Protein AF-A0A392PS22-F1 (afdb_monomer_lite)

pLDDT: mean 75.57, std 13.22, range [46.06, 90.12]

Secondary structure (DSSP, 8-state):
--EEEEEEEEEPPP--SS----PEEEEEEES-GGGS-HHHHHH--EEEEEPPPPHHHHHHHHHHHHHHTT-S-------HHHHHHHHHHTTT--HHHHTT-

Foldseek 3Di:
DKKKKFKAFADQDDDDPDPDRDTDIDIDMDPCPVPDDPVVCVRRVDMDIDDADDLVRQLVLLVVCVCPVCVDPDDDPDDSVNSSVVSVVQPPPHSVRSVVD

Structure (mmCIF, N/CA/C/O backbone):
data_AF-A0A392PS22-F1
#
_entry.id   AF-A0A392PS22-F1
#
loop_
_atom_site.group_PDB
_atom_site.id
_atom_site.type_symbol
_atom_site.label_atom_id
_atom_site.label_alt_id
_atom_site.label_comp_id
_atom_site.label_asym_id
_atom_site.label_entity_id
_atom_site.label_seq_id
_atom_site.pdbx_PDB_ins_code
_atom_site.Cartn_x
_atom_site.Cartn_y
_atom_site.Cartn_z
_atom_site.occupancy
_atom_site.B_iso_or_equiv
_atom_site.auth_seq_id
_atom_site.auth_comp_id
_atom_site.auth_asym_id
_atom_site.auth_atom_id
_atom_site.pdbx_PDB_model_num
ATOM 1 N N . MET A 1 1 ? -8.455 1.303 -4.076 1.00 54.50 1 MET A N 1
ATOM 2 C CA . MET A 1 1 ? -7.755 0.862 -5.308 1.00 54.50 1 MET A CA 1
ATOM 3 C C . MET A 1 1 ? -6.662 -0.132 -4.916 1.00 54.50 1 MET A C 1
ATOM 5 O O . MET A 1 1 ? -5.870 0.201 -4.042 1.00 54.50 1 MET A O 1
ATOM 9 N N . GLN A 1 2 ? -6.668 -1.348 -5.471 1.00 58.62 2 GLN A N 1
ATOM 10 C CA . GLN A 1 2 ? -5.660 -2.383 -5.190 1.00 58.62 2 GLN A CA 1
ATOM 11 C C . GLN A 1 2 ? -4.345 -2.017 -5.899 1.00 58.62 2 GLN A C 1
ATOM 13 O O . GLN A 1 2 ? -4.384 -1.646 -7.072 1.00 58.62 2 GLN A O 1
ATOM 18 N N . ARG A 1 3 ? -3.204 -2.060 -5.196 1.00 66.00 3 ARG A N 1
ATOM 19 C CA . ARG A 1 3 ? -1.888 -1.711 -5.764 1.00 66.00 3 ARG A CA 1
ATOM 20 C C . ARG A 1 3 ? -1.002 -2.949 -5.821 1.00 66.00 3 ARG A C 1
ATOM 22 O O . ARG A 1 3 ? -1.020 -3.767 -4.907 1.00 66.00 3 ARG A O 1
ATOM 29 N N . GLU A 1 4 ? -0.194 -3.065 -6.863 1.00 73.31 4 GLU A N 1
ATOM 30 C CA . GLU A 1 4 ? 0.848 -4.084 -6.953 1.00 73.31 4 GLU A CA 1
ATOM 31 C C . GLU A 1 4 ? 2.216 -3.397 -6.916 1.00 73.31 4 GLU A C 1
ATOM 33 O O . GLU A 1 4 ? 2.511 -2.524 -7.738 1.00 73.31 4 GLU A O 1
ATOM 38 N N . LEU A 1 5 ? 3.044 -3.771 -5.939 1.00 72.12 5 LEU A N 1
ATOM 39 C CA . LEU A 1 5 ? 4.463 -3.435 -5.928 1.00 72.12 5 LEU A CA 1
ATOM 40 C C . LEU A 1 5 ? 5.221 -4.501 -6.702 1.00 72.12 5 LEU A C 1
ATOM 42 O O . LEU A 1 5 ? 5.055 -5.696 -6.477 1.00 72.12 5 LEU A O 1
ATOM 46 N N . GLN A 1 6 ? 6.093 -4.064 -7.590 1.00 70.44 6 GLN A N 1
ATOM 47 C CA . GLN A 1 6 ? 6.991 -4.928 -8.330 1.00 70.44 6 GLN A CA 1
ATOM 48 C C . GLN A 1 6 ? 8.420 -4.466 -8.068 1.00 70.44 6 GLN A C 1
ATOM 50 O O . GLN A 1 6 ? 8.689 -3.268 -8.039 1.00 70.44 6 GLN A O 1
ATOM 55 N N . TYR A 1 7 ? 9.347 -5.393 -7.852 1.00 69.19 7 TYR A N 1
ATOM 56 C CA . TYR A 1 7 ? 10.752 -5.037 -7.679 1.00 69.19 7 TYR A CA 1
ATOM 57 C C . TYR A 1 7 ? 11.674 -5.936 -8.488 1.00 69.19 7 TYR A C 1
ATOM 59 O O . TYR A 1 7 ? 11.346 -7.080 -8.7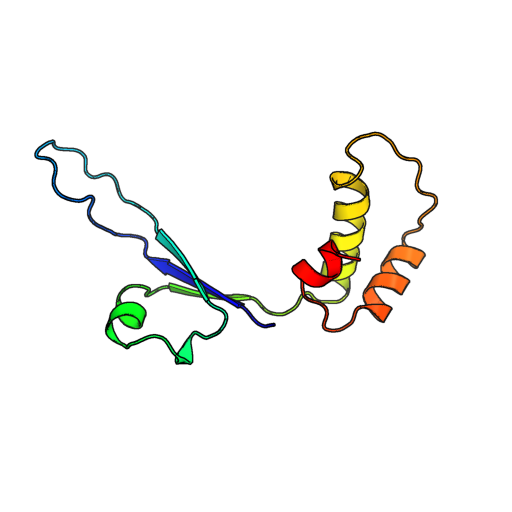91 1.00 69.19 7 TYR A O 1
ATOM 67 N N . CYS A 1 8 ? 12.823 -5.376 -8.856 1.00 66.88 8 CYS A N 1
ATOM 68 C CA . CYS A 1 8 ? 13.902 -6.054 -9.559 1.00 66.88 8 CYS A CA 1
ATOM 69 C C . CYS A 1 8 ? 15.197 -5.802 -8.781 1.00 66.88 8 CYS A C 1
ATOM 71 O O . CYS A 1 8 ? 15.565 -4.652 -8.534 1.00 66.88 8 CYS A O 1
ATOM 73 N N . SER A 1 9 ? 15.871 -6.869 -8.355 1.00 58.56 9 SER A N 1
ATOM 74 C CA . SER A 1 9 ? 17.033 -6.796 -7.458 1.00 58.56 9 SER A CA 1
ATOM 75 C C . SER A 1 9 ? 18.381 -6.624 -8.162 1.00 58.56 9 SER A C 1
ATOM 77 O O . SER A 1 9 ? 19.405 -6.517 -7.488 1.00 58.56 9 SER A O 1
ATOM 79 N N . SER A 1 10 ? 18.416 -6.603 -9.496 1.00 59.75 10 SER A N 1
ATOM 80 C CA . SER A 1 10 ? 19.676 -6.556 -10.240 1.00 59.75 10 SER A CA 1
ATOM 81 C C . SER A 1 10 ? 19.543 -5.790 -11.550 1.00 59.75 10 SER A C 1
ATOM 83 O O . SER A 1 10 ? 19.445 -6.378 -12.630 1.00 59.75 10 SER A O 1
ATOM 85 N N . PHE A 1 11 ? 19.584 -4.465 -11.466 1.00 59.28 11 PHE A N 1
ATOM 86 C CA . PHE A 1 11 ? 20.017 -3.668 -12.608 1.00 59.28 11 PHE A CA 1
ATOM 87 C C . PHE A 1 11 ? 21.546 -3.556 -12.570 1.00 59.28 11 PHE A C 1
ATOM 89 O O . PHE A 1 11 ? 22.082 -3.129 -11.543 1.00 59.28 11 PHE A O 1
ATOM 96 N N . PRO A 1 12 ? 22.269 -3.935 -13.642 1.00 55.16 12 PRO A N 1
ATOM 97 C CA . PRO A 1 12 ? 23.661 -3.540 -13.763 1.00 55.16 12 PRO A CA 1
ATOM 98 C C . PRO A 1 12 ? 23.700 -2.012 -13.835 1.00 55.16 12 PRO A C 1
ATOM 100 O O . PRO A 1 12 ? 22.990 -1.417 -14.648 1.00 55.16 12 PRO A O 1
ATOM 103 N N . SER A 1 13 ? 24.489 -1.390 -12.958 1.00 55.88 13 SER A N 1
ATOM 104 C CA . SER A 1 13 ? 24.818 0.032 -13.064 1.00 55.88 13 SER A CA 1
ATOM 105 C C . SER A 1 13 ? 25.310 0.310 -14.489 1.00 55.88 13 SER A C 1
ATOM 107 O O . SER A 1 13 ? 26.109 -0.471 -15.022 1.00 55.88 13 SER A O 1
ATOM 109 N N . GLU A 1 14 ? 24.793 1.354 -15.147 1.00 56.34 14 GLU A N 1
ATOM 110 C CA . GLU A 1 14 ? 25.279 1.728 -16.476 1.00 56.34 14 GLU A CA 1
ATOM 111 C C . GLU A 1 14 ? 26.796 1.931 -16.413 1.00 56.34 14 GLU A C 1
ATOM 113 O O . GLU A 1 14 ? 27.323 2.585 -15.513 1.00 56.34 14 GLU A O 1
ATOM 118 N N . LYS A 1 15 ? 27.508 1.290 -17.344 1.00 47.34 15 LYS A N 1
ATOM 119 C CA . LYS A 1 15 ? 28.968 1.199 -17.359 1.00 47.34 15 LYS A CA 1
ATOM 120 C C . LYS A 1 15 ? 29.621 2.584 -17.456 1.00 47.34 15 LYS A C 1
ATOM 122 O O . LYS A 1 15 ? 29.917 3.055 -18.548 1.00 47.34 15 LYS A O 1
ATOM 127 N N . GLY A 1 16 ? 29.956 3.170 -16.313 1.00 47.34 16 GLY A N 1
ATOM 128 C CA . GLY A 1 16 ? 31.185 3.937 -16.150 1.00 47.34 16 GLY A CA 1
ATOM 129 C C . GLY A 1 16 ? 32.319 2.952 -15.873 1.00 47.34 16 GLY A C 1
ATOM 130 O O . GLY A 1 16 ? 32.211 2.128 -14.970 1.00 47.34 16 GLY A O 1
ATOM 131 N N . VAL A 1 17 ? 33.377 2.979 -16.683 1.00 54.66 17 VAL A N 1
ATOM 132 C CA . VAL A 1 17 ? 34.580 2.151 -16.503 1.00 54.66 17 VAL A CA 1
ATOM 133 C C . VAL A 1 17 ? 35.206 2.471 -15.140 1.00 54.66 17 VAL A C 1
ATOM 135 O O . VAL A 1 17 ? 35.912 3.458 -14.979 1.00 54.66 17 VAL A O 1
ATOM 138 N N . GLY A 1 18 ? 34.895 1.646 -14.146 1.00 47.47 18 GLY A N 1
ATOM 139 C CA . GLY A 1 18 ? 35.367 1.759 -12.772 1.00 47.47 18 GLY A CA 1
ATOM 140 C C . GLY A 1 18 ? 34.778 0.606 -11.970 1.00 47.47 18 GLY A C 1
ATOM 141 O O . GLY A 1 18 ? 33.567 0.444 -11.894 1.00 47.47 18 GLY A O 1
ATOM 142 N N . HIS A 1 19 ? 35.645 -0.249 -11.452 1.00 48.53 19 HIS A N 1
ATOM 143 C CA . HIS A 1 19 ? 35.335 -1.544 -10.855 1.00 48.53 19 HIS A CA 1
ATOM 144 C C . HIS A 1 19 ? 34.548 -1.394 -9.536 1.00 48.53 19 HIS A C 1
ATOM 146 O O . HIS A 1 19 ? 35.136 -1.443 -8.466 1.00 48.53 19 HIS A O 1
ATOM 152 N N . ASN A 1 20 ? 33.233 -1.171 -9.604 1.00 56.25 20 ASN A N 1
ATOM 153 C CA . ASN A 1 20 ? 32.331 -1.169 -8.451 1.00 56.25 20 ASN A CA 1
ATOM 154 C C . ASN A 1 20 ? 31.031 -1.894 -8.828 1.00 56.25 20 ASN A C 1
ATOM 156 O O . ASN A 1 20 ? 30.138 -1.305 -9.438 1.00 56.25 20 ASN A O 1
ATOM 160 N N . ASP A 1 21 ? 30.915 -3.166 -8.438 1.00 61.28 21 ASP A N 1
ATOM 161 C CA . ASP A 1 21 ? 29.713 -4.000 -8.587 1.00 61.28 21 ASP A CA 1
ATOM 162 C C . ASP A 1 21 ? 28.589 -3.552 -7.629 1.00 61.28 21 ASP A C 1
ATOM 164 O O . ASP A 1 21 ? 28.114 -4.303 -6.772 1.00 61.28 21 ASP A O 1
ATOM 168 N N . GLN A 1 22 ? 28.160 -2.293 -7.730 1.00 66.19 22 GLN A N 1
ATOM 169 C CA . GLN A 1 22 ? 27.030 -1.788 -6.959 1.00 66.19 22 GLN A CA 1
ATOM 170 C C . GLN A 1 22 ? 25.731 -2.362 -7.529 1.00 66.19 22 GLN A C 1
ATOM 172 O O . GLN A 1 22 ? 25.286 -2.013 -8.623 1.00 66.19 22 GLN A O 1
ATOM 177 N N . LYS A 1 23 ? 25.119 -3.270 -6.766 1.00 68.94 23 LYS A N 1
ATOM 178 C CA . LYS A 1 23 ? 23.791 -3.811 -7.058 1.00 68.94 23 LYS A CA 1
ATOM 179 C C . LYS A 1 23 ? 22.741 -2.754 -6.729 1.00 68.94 23 LYS A C 1
ATOM 181 O O . LYS A 1 23 ? 22.625 -2.339 -5.578 1.00 68.94 23 LYS A O 1
ATOM 186 N N . VAL A 1 24 ? 21.966 -2.344 -7.730 1.00 78.44 24 VAL A N 1
ATOM 187 C CA . VAL A 1 24 ? 20.847 -1.410 -7.559 1.00 78.44 24 VAL A CA 1
ATOM 188 C C . VAL A 1 24 ? 19.543 -2.198 -7.430 1.00 78.44 24 VAL A C 1
ATOM 190 O O . VAL A 1 24 ? 19.211 -3.001 -8.305 1.00 78.44 24 VAL A O 1
ATOM 193 N N . LEU A 1 25 ? 18.799 -1.952 -6.345 1.00 82.56 25 LEU A N 1
ATOM 194 C CA . LEU A 1 25 ? 17.429 -2.435 -6.157 1.00 82.56 25 LEU A CA 1
ATOM 195 C C . LEU A 1 25 ? 16.454 -1.397 -6.714 1.00 82.56 25 LEU A C 1
ATOM 197 O O . LEU A 1 25 ? 16.422 -0.260 -6.247 1.00 82.56 25 LEU A O 1
ATOM 201 N N . VAL A 1 26 ? 15.633 -1.800 -7.682 1.00 84.06 26 VAL A N 1
ATOM 202 C CA . VAL A 1 26 ? 14.606 -0.936 -8.273 1.00 84.06 26 VAL A CA 1
ATOM 203 C C . VAL A 1 26 ? 13.232 -1.391 -7.796 1.00 84.06 26 VAL A C 1
ATOM 205 O O . VAL A 1 26 ? 12.852 -2.546 -7.998 1.00 84.06 26 VAL A O 1
ATOM 208 N N . LEU A 1 27 ? 12.487 -0.469 -7.184 1.00 87.06 27 LEU A N 1
ATOM 209 C CA . LEU A 1 27 ? 11.093 -0.649 -6.775 1.00 87.06 27 LEU A CA 1
ATOM 210 C C . LEU A 1 27 ? 10.178 0.112 -7.743 1.00 87.06 27 LEU A C 1
ATOM 212 O O . LEU A 1 27 ? 10.434 1.271 -8.062 1.00 87.06 27 LEU A O 1
ATOM 216 N N . ALA A 1 28 ? 9.096 -0.523 -8.177 1.00 85.75 28 ALA A N 1
ATOM 217 C CA . ALA A 1 28 ? 8.055 0.062 -9.010 1.00 85.75 28 ALA A CA 1
ATOM 218 C C . ALA A 1 28 ? 6.673 -0.253 -8.417 1.00 85.75 28 ALA A C 1
ATOM 220 O O . ALA A 1 28 ? 6.465 -1.302 -7.813 1.00 85.75 28 ALA A O 1
ATOM 221 N N . ALA A 1 29 ? 5.710 0.650 -8.588 1.00 88.31 29 ALA A N 1
ATOM 222 C CA . ALA A 1 29 ? 4.340 0.475 -8.114 1.00 88.31 29 ALA A CA 1
ATOM 223 C C . ALA A 1 29 ? 3.367 0.735 -9.264 1.00 88.31 29 ALA A C 1
ATOM 225 O O . ALA A 1 29 ? 3.486 1.752 -9.945 1.00 88.31 29 ALA A O 1
ATOM 226 N N . THR A 1 30 ? 2.392 -0.149 -9.468 1.00 86.44 30 THR A N 1
ATOM 227 C CA . THR A 1 30 ? 1.335 0.047 -10.467 1.00 86.44 30 THR A CA 1
ATOM 228 C C . THR A 1 30 ? -0.033 -0.343 -9.917 1.00 86.44 30 THR A C 1
ATOM 230 O O . THR A 1 30 ? -0.165 -1.283 -9.135 1.00 86.44 30 THR A O 1
ATOM 233 N N . ASN A 1 31 ? -1.067 0.378 -10.347 1.00 84.62 31 ASN A N 1
ATOM 234 C CA . ASN A 1 31 ? -2.466 0.032 -10.073 1.00 84.62 31 ASN A CA 1
ATOM 235 C C . ASN A 1 31 ? -3.073 -0.815 -11.210 1.00 84.62 31 ASN A C 1
ATOM 237 O O . ASN A 1 31 ? -4.205 -1.277 -11.100 1.00 84.62 31 ASN A O 1
ATOM 241 N N . THR A 1 32 ? -2.337 -1.010 -12.310 1.00 84.62 32 THR A N 1
ATOM 242 C CA . THR A 1 32 ? -2.778 -1.718 -13.521 1.00 84.62 32 THR A CA 1
ATOM 243 C C . THR A 1 32 ? -1.706 -2.714 -13.997 1.00 84.62 32 THR A C 1
ATOM 245 O O . THR A 1 32 ? -1.147 -2.573 -15.086 1.00 84.62 32 THR A O 1
ATOM 248 N N . PRO A 1 33 ? -1.403 -3.768 -13.214 1.00 81.00 33 PRO A N 1
ATOM 249 C CA . PRO A 1 33 ? -0.334 -4.723 -13.536 1.00 81.00 33 PRO A CA 1
ATOM 250 C C . PRO A 1 33 ? -0.583 -5.510 -14.832 1.00 81.00 33 PRO A C 1
ATOM 252 O O . PRO A 1 33 ? 0.363 -5.939 -15.492 1.00 81.00 33 PRO A O 1
ATOM 255 N N . TYR A 1 34 ? -1.849 -5.672 -15.225 1.00 81.81 34 TYR A N 1
ATOM 256 C CA . TYR A 1 34 ? -2.252 -6.351 -16.460 1.00 81.81 34 TYR A CA 1
ATOM 257 C C . TYR A 1 34 ? -2.011 -5.522 -17.726 1.00 81.81 34 TYR A C 1
ATOM 259 O O . TYR A 1 34 ? -1.935 -6.094 -18.808 1.00 81.81 34 TYR A O 1
ATOM 267 N N . ALA A 1 35 ? -1.875 -4.199 -17.596 1.00 86.19 35 ALA A N 1
ATOM 268 C CA . ALA A 1 35 ? -1.595 -3.304 -18.717 1.00 86.19 35 ALA A CA 1
ATOM 269 C C . ALA A 1 35 ? -0.096 -3.237 -19.067 1.00 86.19 35 ALA A C 1
ATOM 271 O O . ALA A 1 35 ? 0.276 -2.619 -20.061 1.00 86.19 35 ALA A O 1
ATOM 272 N N . LEU A 1 36 ? 0.773 -3.848 -18.252 1.00 84.00 36 LEU A N 1
ATOM 273 C CA . LEU A 1 36 ? 2.213 -3.873 -18.494 1.00 84.00 36 LEU A CA 1
ATOM 274 C C . LEU A 1 36 ? 2.582 -4.904 -19.566 1.00 84.00 36 LEU A C 1
ATOM 276 O O . LEU A 1 36 ? 2.169 -6.065 -19.497 1.00 84.00 36 LEU A O 1
ATOM 280 N N . ASP A 1 37 ? 3.441 -4.488 -20.497 1.00 87.88 37 ASP A N 1
ATOM 281 C CA . ASP A 1 37 ? 3.989 -5.367 -21.527 1.00 87.88 37 ASP A CA 1
ATOM 282 C C . ASP A 1 37 ? 4.825 -6.520 -20.934 1.00 87.88 37 ASP A C 1
ATOM 284 O O . ASP A 1 37 ? 5.408 -6.429 -19.844 1.00 87.88 37 ASP A O 1
ATOM 288 N N . GLN A 1 38 ? 4.904 -7.624 -21.680 1.00 84.25 38 GLN A N 1
ATOM 289 C CA . GLN A 1 38 ? 5.606 -8.835 -21.277 1.00 84.25 38 GLN A CA 1
ATOM 290 C C . GLN A 1 38 ? 7.093 -8.589 -20.971 1.00 84.25 38 GLN A C 1
ATOM 292 O O . GLN A 1 38 ? 7.626 -9.224 -20.056 1.00 84.25 38 GLN A O 1
ATOM 297 N N . ALA A 1 39 ? 7.764 -7.671 -21.677 1.00 84.12 39 ALA A N 1
ATOM 298 C CA . ALA A 1 39 ? 9.179 -7.377 -21.454 1.00 84.12 39 ALA A CA 1
ATOM 299 C C . ALA A 1 39 ? 9.433 -6.783 -20.057 1.00 84.12 39 ALA A C 1
ATOM 301 O O . ALA A 1 39 ? 10.323 -7.235 -19.333 1.00 84.12 39 ALA A O 1
ATOM 302 N N . ILE A 1 40 ? 8.601 -5.826 -19.636 1.00 82.00 40 ILE A N 1
ATOM 303 C CA . ILE A 1 40 ? 8.680 -5.207 -18.304 1.00 82.00 40 ILE A CA 1
ATOM 304 C C . ILE A 1 40 ? 8.317 -6.236 -17.233 1.00 82.00 40 ILE A C 1
ATOM 306 O O . ILE A 1 40 ? 9.030 -6.393 -16.242 1.00 82.00 40 ILE A O 1
ATOM 310 N N . ARG A 1 41 ? 7.259 -7.013 -17.477 1.00 79.00 41 ARG A N 1
ATOM 311 C CA . ARG A 1 41 ? 6.787 -8.068 -16.573 1.00 79.00 41 ARG A CA 1
ATOM 312 C C . ARG A 1 41 ? 7.809 -9.173 -16.303 1.00 79.00 41 ARG A C 1
ATOM 314 O O . ARG A 1 41 ? 7.694 -9.826 -15.268 1.00 79.00 41 ARG A O 1
ATOM 321 N N . ARG A 1 42 ? 8.748 -9.419 -17.223 1.00 82.25 42 ARG A N 1
ATOM 322 C CA . ARG A 1 42 ? 9.871 -10.360 -17.049 1.00 82.25 42 ARG A CA 1
ATOM 323 C C . ARG A 1 42 ? 11.057 -9.729 -16.323 1.00 82.25 42 ARG A C 1
ATOM 325 O O . ARG A 1 42 ? 11.788 -10.441 -15.648 1.00 82.25 42 ARG A O 1
ATOM 332 N N . ARG A 1 43 ? 11.247 -8.414 -16.465 1.00 84.06 43 ARG A N 1
ATOM 333 C CA . ARG A 1 43 ? 12.322 -7.669 -15.796 1.00 84.06 43 ARG A CA 1
ATOM 334 C C . ARG A 1 43 ? 12.032 -7.457 -14.311 1.00 84.06 43 ARG A C 1
ATOM 336 O O . ARG A 1 43 ? 12.956 -7.497 -13.509 1.00 84.06 43 ARG A O 1
ATOM 343 N N . PHE A 1 44 ? 10.762 -7.274 -13.954 1.00 84.06 44 PHE A N 1
ATOM 344 C CA . PHE A 1 44 ? 10.289 -7.288 -12.572 1.00 84.06 44 PHE A CA 1
ATOM 345 C C . PHE A 1 44 ? 9.740 -8.674 -12.218 1.00 84.06 44 PHE A C 1
ATOM 347 O O . PHE A 1 44 ? 8.548 -8.967 -12.355 1.00 84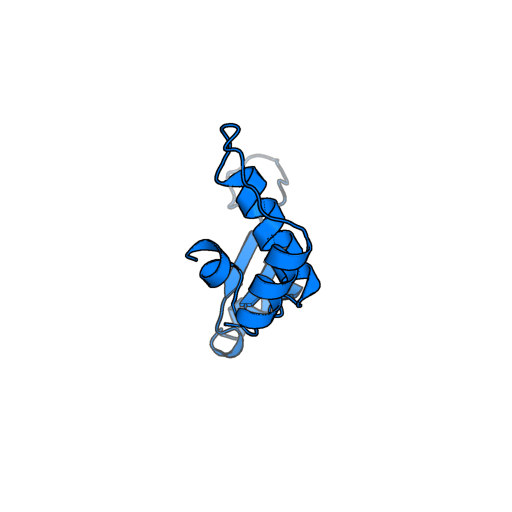.06 44 PHE A O 1
ATOM 354 N N . ASP A 1 45 ? 10.648 -9.547 -11.801 1.00 79.75 45 ASP A N 1
ATOM 355 C CA . ASP A 1 45 ? 10.381 -10.943 -11.468 1.00 79.75 45 ASP A CA 1
ATOM 356 C C . ASP A 1 45 ? 9.632 -11.100 -10.136 1.00 79.75 45 ASP A C 1
ATOM 358 O O . ASP A 1 45 ? 8.864 -12.051 -9.961 1.00 79.75 45 ASP A O 1
ATOM 362 N N . LYS A 1 46 ? 9.808 -10.155 -9.203 1.00 82.69 46 LYS A N 1
ATOM 363 C CA . LYS A 1 46 ? 9.153 -10.173 -7.893 1.00 82.69 46 LYS A CA 1
ATOM 364 C C . LYS A 1 46 ? 7.962 -9.233 -7.853 1.00 82.69 46 LYS A C 1
ATOM 366 O O . LYS A 1 46 ? 8.066 -8.048 -8.166 1.00 82.69 46 LYS A O 1
ATOM 371 N N . ARG A 1 47 ? 6.823 -9.781 -7.429 1.00 82.81 47 ARG A N 1
ATOM 372 C CA . ARG A 1 47 ? 5.535 -9.088 -7.363 1.00 82.81 47 ARG A CA 1
ATOM 373 C C . ARG A 1 47 ? 4.929 -9.281 -5.988 1.00 82.81 47 ARG A C 1
ATOM 375 O O . ARG A 1 47 ? 4.830 -10.406 -5.504 1.00 82.81 47 ARG A O 1
ATOM 382 N N . ILE A 1 48 ? 4.543 -8.174 -5.376 1.00 85.69 48 ILE A N 1
ATOM 383 C CA . ILE A 1 48 ? 3.910 -8.105 -4.070 1.00 85.69 48 ILE A CA 1
ATOM 384 C C . ILE A 1 48 ? 2.567 -7.420 -4.270 1.00 85.69 48 ILE A C 1
ATOM 386 O O . ILE A 1 48 ? 2.482 -6.234 -4.591 1.00 85.69 48 ILE A O 1
ATOM 390 N N . TYR A 1 49 ? 1.507 -8.191 -4.074 1.00 85.81 49 TYR A N 1
ATOM 391 C CA . TYR A 1 49 ? 0.156 -7.662 -4.064 1.00 85.81 49 TYR A CA 1
ATOM 392 C C . TYR A 1 49 ? -0.114 -6.950 -2.734 1.00 85.81 49 TYR A C 1
ATOM 394 O O . TYR A 1 49 ? 0.097 -7.534 -1.669 1.00 85.81 49 TYR A O 1
ATOM 402 N N . ILE A 1 50 ? -0.585 -5.702 -2.796 1.00 86.06 50 ILE A N 1
ATOM 403 C CA . ILE A 1 50 ? -1.006 -4.935 -1.622 1.00 86.06 50 ILE A CA 1
ATOM 404 C C . ILE A 1 50 ? -2.538 -4.921 -1.576 1.00 86.06 50 ILE A C 1
ATOM 406 O O . ILE A 1 50 ? -3.168 -4.198 -2.364 1.00 86.06 50 ILE A O 1
ATOM 410 N N . PRO A 1 51 ? -3.155 -5.689 -0.659 1.00 85.69 51 PRO A N 1
ATOM 411 C CA . PRO A 1 51 ? -4.590 -5.618 -0.441 1.00 85.69 51 PRO A CA 1
ATOM 412 C C . PRO A 1 51 ? -4.986 -4.288 0.210 1.00 85.69 51 PRO A C 1
ATOM 414 O O . PRO A 1 51 ? -4.159 -3.535 0.729 1.00 85.69 51 PRO A O 1
ATOM 417 N N . LEU A 1 52 ? -6.288 -4.010 0.202 1.00 87.44 52 LEU A N 1
ATOM 418 C CA . LEU A 1 52 ? -6.839 -2.943 1.031 1.00 87.44 52 LEU A CA 1
ATOM 419 C C . LEU A 1 52 ? -6.596 -3.254 2.517 1.00 87.44 52 LEU A C 1
ATOM 421 O O . LEU A 1 52 ? -6.574 -4.426 2.894 1.00 87.44 52 LEU A O 1
ATOM 425 N N . PRO A 1 53 ? -6.408 -2.226 3.360 1.00 88.50 53 PRO A N 1
ATOM 426 C CA . PRO A 1 53 ? -6.178 -2.434 4.780 1.00 88.50 53 PRO A CA 1
ATOM 427 C C . PRO A 1 53 ? -7.421 -3.027 5.449 1.00 88.50 53 PRO A C 1
ATOM 429 O O . PRO A 1 53 ? -8.530 -2.515 5.278 1.00 88.50 53 PRO A O 1
ATOM 432 N N . ASP A 1 54 ? -7.220 -4.059 6.265 1.00 89.88 54 ASP A N 1
ATOM 433 C CA . ASP A 1 54 ? -8.258 -4.634 7.123 1.00 89.88 54 ASP A CA 1
ATOM 434 C C . ASP A 1 54 ? -8.680 -3.666 8.234 1.00 89.88 54 ASP A C 1
ATOM 436 O O . ASP A 1 54 ? -7.995 -2.683 8.517 1.00 89.88 54 ASP A O 1
ATOM 440 N N . LEU A 1 55 ? -9.781 -3.972 8.927 1.00 88.88 55 LEU A N 1
ATOM 441 C CA . LEU A 1 55 ? -10.311 -3.147 10.019 1.00 88.88 55 LEU A CA 1
ATOM 442 C C . LEU A 1 55 ? -9.229 -2.754 11.039 1.00 88.88 55 LEU A C 1
ATOM 444 O O . LEU A 1 55 ? -9.061 -1.572 11.333 1.00 88.88 55 LEU A O 1
ATOM 448 N N . LYS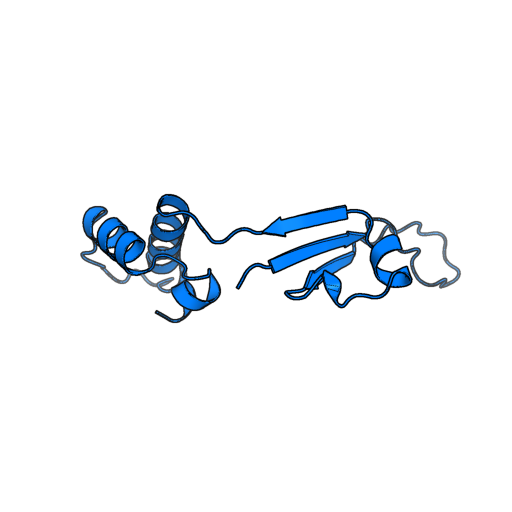 A 1 56 ? -8.450 -3.732 11.518 1.00 89.50 56 LYS A N 1
ATOM 449 C CA . LYS A 1 56 ? -7.358 -3.493 12.474 1.00 89.50 56 LYS A CA 1
ATOM 450 C C . LYS A 1 56 ? -6.267 -2.603 11.886 1.00 89.50 56 LYS A C 1
ATOM 452 O O . LYS A 1 56 ? -5.801 -1.685 12.551 1.00 89.50 56 LYS A O 1
ATOM 457 N N . ALA A 1 57 ? -5.889 -2.831 10.629 1.00 88.62 57 ALA A N 1
ATOM 458 C CA . ALA A 1 57 ? -4.913 -1.985 9.954 1.00 88.62 57 ALA A CA 1
ATOM 459 C C . ALA A 1 57 ? -5.426 -0.541 9.848 1.00 88.62 57 ALA A C 1
ATOM 461 O O . ALA A 1 57 ? -4.692 0.380 10.185 1.00 88.62 57 ALA A O 1
ATOM 462 N N . ARG A 1 58 ? -6.703 -0.331 9.498 1.00 89.50 58 ARG A N 1
ATOM 463 C CA . ARG A 1 58 ? -7.320 1.005 9.458 1.00 89.50 58 ARG A CA 1
ATOM 464 C C . ARG A 1 58 ? -7.327 1.684 10.828 1.00 89.50 58 ARG A C 1
ATOM 466 O O . ARG A 1 58 ? -6.935 2.843 10.911 1.00 89.50 58 ARG A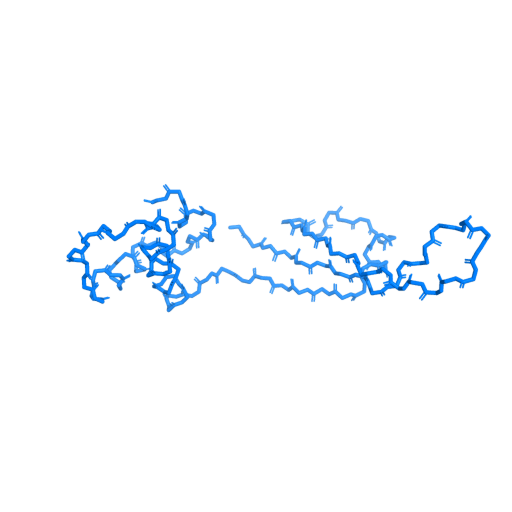 O 1
ATOM 473 N N . GLN A 1 59 ? -7.676 0.973 11.905 1.00 88.25 59 GLN A N 1
ATOM 474 C CA . GLN A 1 59 ? -7.575 1.503 13.277 1.00 88.25 59 GLN A CA 1
ATOM 475 C C . GLN A 1 59 ? -6.151 1.966 13.597 1.00 88.25 59 GLN A C 1
ATOM 477 O O . GLN A 1 59 ? -5.948 3.082 14.073 1.00 88.25 59 GLN A O 1
ATOM 482 N N . HIS A 1 60 ? -5.157 1.125 13.293 1.00 87.56 60 HIS A N 1
ATOM 483 C CA . HIS A 1 60 ? -3.748 1.460 13.479 1.00 87.56 60 HIS A CA 1
ATOM 484 C C . HIS A 1 60 ? -3.326 2.663 12.637 1.00 87.56 60 HIS A C 1
ATOM 486 O O . HIS A 1 60 ? -2.560 3.488 13.121 1.00 87.56 60 HIS A O 1
ATOM 492 N N . MET A 1 61 ? -3.832 2.800 11.411 1.00 85.94 61 MET A N 1
ATOM 493 C CA . MET A 1 61 ? -3.549 3.949 10.553 1.00 85.94 61 MET A CA 1
ATOM 494 C C . MET A 1 61 ? -4.141 5.241 11.112 1.00 85.94 61 MET A C 1
ATOM 496 O O . MET A 1 61 ? -3.434 6.244 11.144 1.00 85.94 61 MET A O 1
ATOM 500 N N . PHE A 1 62 ? -5.381 5.229 11.614 1.00 85.50 62 PHE A N 1
ATOM 501 C CA . PHE A 1 62 ? -5.960 6.400 12.282 1.00 85.50 62 PHE A CA 1
ATOM 502 C C . PHE A 1 62 ? -5.207 6.760 13.5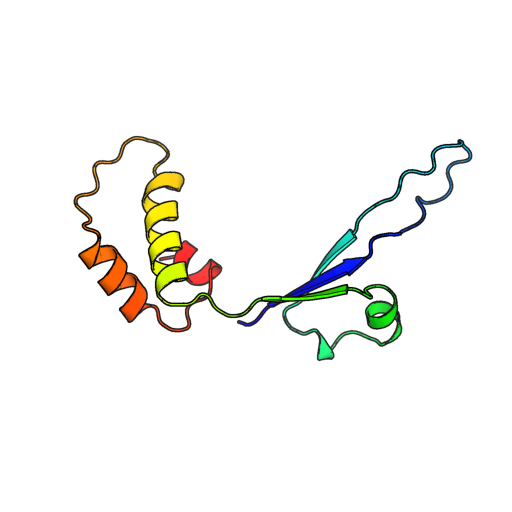63 1.00 85.50 62 PHE A C 1
ATOM 504 O O . PHE A 1 62 ? -4.929 7.933 13.791 1.00 85.50 62 PHE A O 1
ATOM 511 N N . LYS A 1 63 ? -4.815 5.763 14.365 1.00 83.00 63 LYS A N 1
ATOM 512 C CA . LYS A 1 63 ? -4.020 5.969 15.582 1.00 83.00 63 LYS A CA 1
ATOM 513 C C . LYS A 1 63 ? -2.635 6.529 15.260 1.00 83.00 63 LYS A C 1
ATOM 515 O O . LYS A 1 63 ? -2.220 7.526 15.837 1.00 83.00 63 LYS A O 1
ATOM 520 N N . ALA A 1 64 ? -1.939 5.931 14.294 1.00 80.25 64 ALA A N 1
ATOM 521 C CA . ALA A 1 64 ? -0.648 6.414 13.823 1.00 80.25 64 ALA A CA 1
ATOM 522 C C . ALA A 1 64 ? -0.771 7.831 13.261 1.00 80.25 64 ALA A C 1
ATOM 524 O O . ALA A 1 64 ? 0.052 8.672 13.577 1.00 80.25 64 ALA A O 1
ATOM 525 N N . ARG A 1 65 ? -1.817 8.139 12.492 1.00 76.75 65 ARG A N 1
ATOM 526 C CA . ARG A 1 65 ? -2.062 9.486 11.966 1.00 76.75 65 ARG A CA 1
ATOM 527 C C . ARG A 1 65 ? -2.355 10.497 13.072 1.00 76.75 65 ARG A C 1
ATOM 529 O O . ARG A 1 65 ? -1.785 11.581 13.040 1.00 76.75 65 ARG A O 1
ATOM 536 N N . ALA A 1 66 ? -3.176 10.142 14.061 1.00 74.44 66 ALA A N 1
ATOM 537 C CA . ALA A 1 66 ? -3.414 10.979 15.233 1.00 74.44 66 ALA A CA 1
ATOM 538 C C . ALA A 1 66 ? -2.095 11.328 15.946 1.00 74.44 66 ALA A C 1
ATOM 540 O O . ALA A 1 66 ? -1.930 12.465 16.365 1.00 74.44 66 ALA A O 1
ATOM 541 N N . ILE A 1 67 ? -1.130 10.404 15.972 1.00 68.88 67 ILE A N 1
ATOM 542 C CA . ILE A 1 67 ? 0.205 10.614 16.550 1.00 68.88 67 ILE A CA 1
ATOM 543 C C . ILE A 1 67 ? 1.148 11.393 15.603 1.00 68.88 67 ILE A C 1
ATOM 545 O O . ILE A 1 67 ? 1.855 12.291 16.043 1.00 68.88 67 ILE A O 1
ATOM 549 N N . PHE A 1 68 ? 1.178 11.068 14.304 1.00 63.25 68 PHE A N 1
ATOM 550 C CA . PHE A 1 68 ? 2.176 11.562 13.338 1.00 63.25 68 PHE A CA 1
ATOM 551 C C . PHE A 1 68 ? 1.798 12.870 12.631 1.00 63.25 68 PHE A C 1
ATOM 553 O O . PHE A 1 68 ? 2.679 13.663 12.316 1.00 63.25 68 PHE A O 1
ATOM 560 N N . VAL A 1 69 ? 0.515 13.117 12.345 1.00 56.91 69 VAL A N 1
ATOM 561 C CA . VAL A 1 69 ? 0.068 14.406 11.772 1.00 56.91 69 VAL A CA 1
ATOM 562 C C . VAL A 1 69 ? 0.105 15.507 12.832 1.00 56.91 69 VAL A C 1
ATOM 564 O O . VAL A 1 69 ? 0.293 16.674 12.503 1.00 56.91 69 VAL A O 1
ATOM 567 N N . HIS A 1 70 ? 0.031 15.128 14.106 1.00 52.53 70 HIS A N 1
ATOM 568 C CA . HIS A 1 70 ? 0.099 16.032 15.246 1.00 52.53 70 HIS A CA 1
ATOM 569 C C . HIS A 1 70 ? 1.448 15.910 15.955 1.00 52.53 70 HIS A C 1
ATOM 571 O O . HIS A 1 70 ? 1.496 15.775 17.171 1.00 52.53 70 HIS A O 1
ATOM 577 N N . LEU A 1 71 ? 2.560 16.005 15.213 1.00 48.44 71 LEU A N 1
ATOM 578 C CA . LEU A 1 71 ? 3.917 16.098 15.782 1.00 48.44 71 LEU A CA 1
ATOM 579 C C . LEU A 1 71 ? 4.112 17.267 16.787 1.00 48.44 71 LEU A C 1
ATOM 581 O O . LEU A 1 71 ? 5.218 17.466 17.278 1.00 48.44 71 LEU A O 1
ATOM 585 N N . GLY A 1 72 ? 3.069 18.045 17.092 1.00 46.06 72 GLY A N 1
ATOM 586 C CA . GLY A 1 72 ? 2.949 18.801 18.333 1.00 46.06 72 GLY A CA 1
ATOM 587 C C . GLY A 1 72 ? 1.790 18.244 19.155 1.00 46.06 72 GLY A C 1
ATOM 588 O O . GLY A 1 72 ? 0.680 18.165 18.632 1.00 46.06 72 GLY A O 1
ATOM 589 N N . ASP A 1 73 ? 2.069 17.881 20.409 1.00 51.41 73 ASP A N 1
ATOM 590 C CA . ASP A 1 73 ? 1.154 17.440 21.472 1.00 51.41 73 ASP A CA 1
ATOM 591 C C . ASP A 1 73 ? -0.230 18.104 21.421 1.00 51.41 73 ASP A C 1
ATOM 593 O O . ASP A 1 73 ? -0.535 19.034 22.168 1.00 51.41 73 ASP A O 1
ATOM 597 N N . THR A 1 74 ? -1.097 17.634 20.528 1.00 53.91 74 THR A N 1
ATOM 598 C CA . THR A 1 74 ? -2.458 18.144 20.435 1.00 53.91 74 THR A CA 1
ATOM 599 C C . THR A 1 74 ? -3.310 17.173 21.240 1.00 53.91 74 THR A C 1
ATOM 601 O O . THR A 1 74 ? -3.460 16.014 20.828 1.00 53.91 74 THR A O 1
ATOM 604 N N . PRO A 1 75 ? -3.816 17.578 22.420 1.00 58.47 75 PRO A N 1
ATOM 605 C CA . PRO A 1 75 ? -4.632 16.706 23.245 1.00 58.47 75 PRO A CA 1
ATOM 606 C C . PRO A 1 75 ? -5.875 16.316 22.448 1.00 58.47 75 PRO A C 1
ATOM 608 O O . PRO A 1 75 ? -6.741 17.136 22.154 1.00 58.47 75 PRO A O 1
ATOM 611 N N . HIS A 1 76 ? -5.938 15.047 22.068 1.00 64.75 76 HIS A N 1
ATOM 612 C CA . HIS A 1 76 ? -7.079 14.449 21.403 1.00 64.75 76 HIS A CA 1
ATOM 613 C C . HIS A 1 76 ? -7.783 13.574 22.431 1.00 64.75 76 HIS A C 1
ATOM 615 O O . HIS A 1 76 ? -7.199 12.646 22.982 1.00 64.75 76 HIS A O 1
ATOM 621 N N . ASN A 1 77 ? -9.057 13.861 22.690 1.00 71.31 77 ASN A N 1
ATOM 622 C CA . ASN A 1 77 ? -9.896 13.057 23.580 1.00 71.31 77 ASN A CA 1
ATOM 623 C C . ASN A 1 77 ? -10.491 11.842 22.841 1.00 71.31 77 ASN A C 1
ATOM 625 O O . ASN A 1 77 ? -11.640 11.476 23.071 1.00 71.31 77 ASN A O 1
ATOM 629 N N . LEU A 1 78 ? -9.744 11.281 21.883 1.00 75.00 78 LEU A N 1
ATOM 630 C CA . LEU A 1 78 ? -10.179 10.128 21.101 1.00 75.00 78 LEU A CA 1
ATOM 631 C C . LEU A 1 78 ? -9.835 8.857 21.865 1.00 75.00 78 LEU A C 1
ATOM 633 O O . LEU A 1 78 ? -8.679 8.599 22.202 1.00 75.00 78 LEU A O 1
ATOM 637 N N . THR A 1 79 ? -10.852 8.050 22.113 1.00 81.75 79 THR A N 1
ATOM 638 C CA . THR A 1 79 ? -10.713 6.743 22.742 1.00 81.75 79 THR A CA 1
ATOM 639 C C . THR A 1 79 ? -10.457 5.661 21.696 1.00 81.75 79 THR A C 1
ATOM 641 O O . THR A 1 79 ? -10.687 5.835 20.498 1.00 81.75 79 THR A O 1
ATOM 644 N N . GLU A 1 80 ? -10.014 4.487 22.142 1.00 80.12 80 GLU A N 1
ATOM 645 C CA . GLU A 1 80 ? -9.834 3.326 21.261 1.00 80.12 80 GLU A CA 1
ATOM 646 C C . GLU A 1 80 ? -11.144 2.906 20.562 1.00 80.12 80 GLU A C 1
ATOM 648 O O . GLU A 1 80 ? -11.128 2.480 19.405 1.00 80.12 80 GLU A O 1
ATOM 653 N N . SER A 1 81 ? -12.284 3.141 21.222 1.00 84.12 81 SER A N 1
ATOM 654 C CA . SER A 1 81 ? -13.627 2.949 20.664 1.00 84.12 81 SER A CA 1
ATOM 655 C C . SER A 1 81 ? -13.917 3.890 19.489 1.00 84.12 81 SER A C 1
ATOM 657 O O . SER A 1 81 ? -14.533 3.478 18.504 1.00 84.12 81 SER A O 1
ATOM 659 N N . ASP A 1 82 ? -13.447 5.138 19.544 1.00 84.50 82 ASP A N 1
ATOM 660 C CA . ASP A 1 82 ? -13.645 6.105 18.458 1.00 84.50 82 ASP A CA 1
ATOM 661 C C . ASP A 1 82 ? -12.857 5.693 17.211 1.00 84.50 82 ASP A C 1
ATOM 663 O O . ASP A 1 82 ? -13.390 5.698 16.099 1.00 84.50 82 ASP A O 1
ATOM 667 N N . PHE A 1 83 ? -11.614 5.232 17.389 1.00 85.25 83 PHE A N 1
ATOM 668 C CA . PHE A 1 83 ? -10.807 4.689 16.293 1.00 85.25 83 PHE A CA 1
ATOM 669 C C . PHE A 1 83 ? -11.433 3.436 15.676 1.00 85.25 83 PHE A C 1
ATOM 671 O O . PHE A 1 83 ? -11.393 3.255 14.458 1.00 85.25 83 PHE A O 1
ATOM 678 N N . GLU A 1 84 ? -12.044 2.577 16.491 1.00 87.94 84 GLU A N 1
ATOM 679 C CA . GLU A 1 84 ? -12.794 1.425 15.998 1.00 87.94 84 GLU A CA 1
ATOM 680 C C . GLU A 1 84 ? -14.049 1.840 15.217 1.00 87.94 84 GLU A C 1
ATOM 682 O O . GLU A 1 84 ? -14.327 1.287 14.149 1.00 87.94 84 GLU A O 1
ATOM 687 N N . HIS A 1 85 ? -14.785 2.846 15.695 1.00 88.62 85 HIS A N 1
ATOM 688 C CA . HIS A 1 85 ? -15.942 3.387 14.986 1.00 88.62 85 HIS A CA 1
ATOM 689 C C . HIS A 1 85 ? -15.552 3.975 13.620 1.00 88.62 85 HIS A C 1
ATOM 691 O O . HIS A 1 85 ? -16.193 3.673 12.609 1.00 88.62 85 HIS A O 1
ATOM 697 N N . LEU A 1 86 ? -14.467 4.753 13.567 1.00 85.94 86 LEU A N 1
ATOM 698 C CA . LEU A 1 86 ? -13.926 5.320 12.328 1.00 85.94 86 LEU A CA 1
ATOM 699 C C . LEU A 1 86 ? -13.457 4.231 11.356 1.00 85.94 86 LEU A C 1
ATOM 701 O O . LEU A 1 86 ? -13.780 4.280 10.169 1.00 85.94 86 LEU A O 1
ATOM 705 N N . ALA A 1 87 ? -12.759 3.207 11.849 1.00 87.50 87 ALA A N 1
ATOM 706 C CA . ALA A 1 87 ? -12.297 2.095 11.023 1.00 87.50 87 ALA A CA 1
ATOM 707 C C . ALA A 1 87 ? -13.447 1.267 10.427 1.00 87.50 87 ALA A C 1
ATOM 709 O O . ALA A 1 87 ? -13.325 0.772 9.299 1.00 87.50 87 ALA A O 1
ATOM 710 N N . ARG A 1 88 ? -14.560 1.124 11.163 1.00 89.88 88 ARG A N 1
ATOM 711 C CA . ARG A 1 88 ? -15.790 0.484 10.669 1.00 89.88 88 ARG A CA 1
ATOM 712 C C . ARG A 1 88 ? -16.474 1.324 9.594 1.00 89.88 88 ARG A C 1
ATOM 714 O O . ARG A 1 88 ? -16.860 0.782 8.568 1.00 89.88 88 ARG A O 1
ATOM 721 N N . LYS A 1 89 ? -16.585 2.642 9.792 1.00 90.12 89 LYS A N 1
ATOM 722 C CA . LYS A 1 89 ? -17.208 3.548 8.809 1.00 90.12 89 LYS A CA 1
ATOM 723 C C . LYS A 1 89 ? -16.420 3.694 7.506 1.00 90.12 89 LYS A C 1
ATOM 725 O O . LYS A 1 89 ? -17.011 4.003 6.480 1.00 90.12 89 LYS A O 1
ATOM 730 N N . THR A 1 90 ? -15.109 3.483 7.545 1.00 87.38 90 THR A N 1
ATOM 731 C CA . THR A 1 90 ? -14.200 3.639 6.394 1.00 87.38 90 THR A CA 1
ATOM 732 C C . THR A 1 90 ? -13.844 2.300 5.750 1.00 87.38 90 THR A C 1
ATOM 734 O O . THR A 1 90 ? -12.729 2.074 5.278 1.00 87.38 90 THR A O 1
ATOM 737 N N . GLU A 1 91 ? -14.789 1.362 5.745 1.00 86.69 91 GLU A N 1
ATOM 738 C CA . GLU A 1 91 ? -14.616 0.095 5.046 1.00 86.69 91 GLU A CA 1
ATOM 739 C C . GLU A 1 91 ? -14.353 0.310 3.546 1.00 86.69 91 GLU A C 1
ATOM 741 O O . GLU A 1 91 ? -14.993 1.125 2.888 1.00 86.69 91 GLU A O 1
ATOM 746 N N . GLY A 1 92 ? -13.354 -0.397 3.011 1.00 84.75 92 GLY A N 1
ATOM 747 C CA . GLY A 1 92 ? -12.942 -0.275 1.609 1.00 84.75 92 GLY A CA 1
ATOM 748 C C . GLY A 1 92 ? -12.035 0.921 1.298 1.00 84.75 92 GLY A C 1
ATOM 749 O O . GLY A 1 92 ? -11.547 1.027 0.171 1.00 84.75 92 GLY A O 1
ATOM 750 N N . PHE A 1 93 ? -11.757 1.788 2.276 1.00 85.75 93 PHE A N 1
ATOM 751 C CA . PHE A 1 93 ? -10.876 2.936 2.078 1.00 85.75 93 PHE A CA 1
ATOM 752 C C . PHE A 1 93 ? -9.428 2.468 1.921 1.00 85.75 93 PHE A C 1
ATOM 754 O O . PHE A 1 93 ? -8.956 1.566 2.619 1.00 85.75 93 PHE A O 1
ATOM 761 N N . SER A 1 94 ? -8.706 3.089 0.990 1.00 84.81 94 SER A N 1
ATOM 762 C CA . SER A 1 94 ? -7.268 2.892 0.855 1.00 84.81 94 SER A CA 1
ATOM 763 C C . SER A 1 94 ? -6.504 3.751 1.860 1.00 84.81 94 SER A C 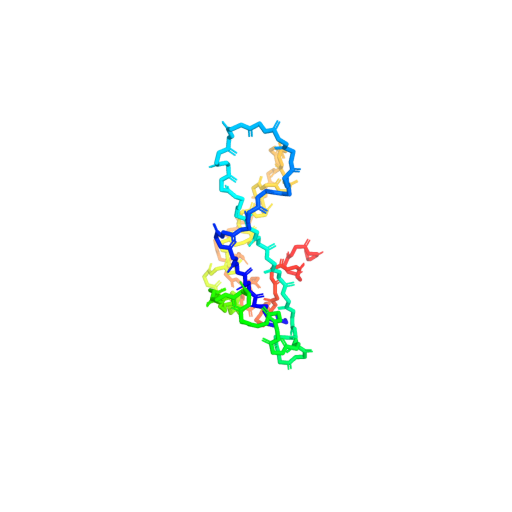1
ATOM 765 O O . SER A 1 94 ? -7.044 4.680 2.461 1.00 84.81 94 SER A O 1
ATOM 767 N N . GLY A 1 95 ? -5.207 3.482 2.009 1.00 81.69 95 GLY A N 1
ATOM 768 C CA . GLY A 1 95 ? -4.364 4.297 2.880 1.00 81.69 95 GLY A CA 1
ATOM 769 C C . GLY A 1 95 ? -4.302 5.776 2.489 1.00 81.69 95 GLY A C 1
ATOM 770 O O . GLY A 1 95 ? -4.155 6.627 3.360 1.00 81.69 95 GLY A O 1
ATOM 771 N N . SER A 1 96 ? -4.465 6.089 1.200 1.00 80.94 96 SER A N 1
ATOM 772 C CA . SER A 1 96 ? -4.559 7.472 0.724 1.00 80.94 96 SER A CA 1
ATOM 773 C C . SER A 1 96 ? -5.865 8.133 1.163 1.00 80.94 96 SER A C 1
ATOM 775 O O . SER A 1 96 ? -5.830 9.272 1.610 1.00 80.94 96 SER A O 1
ATOM 777 N N . ASP A 1 97 ? -6.986 7.411 1.108 1.00 83.75 97 ASP A N 1
ATOM 778 C CA . ASP A 1 97 ? -8.300 7.938 1.503 1.00 83.75 97 ASP A CA 1
ATOM 779 C C . ASP A 1 97 ? -8.335 8.229 3.014 1.00 83.75 97 ASP A C 1
ATOM 781 O O . ASP A 1 97 ? -8.732 9.310 3.436 1.00 83.75 97 ASP A O 1
ATOM 785 N N . ILE A 1 98 ? -7.790 7.313 3.826 1.00 82.94 98 ILE A N 1
ATOM 786 C CA . ILE A 1 98 ? -7.626 7.481 5.285 1.00 82.94 98 ILE A CA 1
ATOM 787 C C . ILE A 1 98 ? -6.723 8.678 5.625 1.00 82.94 98 ILE A C 1
ATOM 789 O O . ILE A 1 98 ? -6.863 9.286 6.682 1.00 82.94 98 ILE A O 1
ATOM 793 N N . SER A 1 99 ? -5.785 9.020 4.739 1.00 76.12 99 SER A N 1
ATOM 794 C CA . SER A 1 99 ? -4.869 10.148 4.913 1.00 76.12 99 SER A CA 1
ATOM 795 C C . SER A 1 99 ? -5.449 11.499 4.473 1.00 76.12 99 SER A C 1
ATOM 797 O O . SER A 1 99 ? -4.785 12.523 4.654 1.00 76.12 99 SER A O 1
ATOM 799 N N . VAL A 1 100 ? -6.621 11.539 3.848 1.00 73.00 100 VAL A N 1
ATOM 800 C CA . VAL A 1 100 ? -7.280 12.797 3.456 1.00 73.00 100 VAL A CA 1
ATOM 801 C C . VAL A 1 100 ? -8.452 13.111 4.384 1.00 73.00 100 VAL A C 1
ATOM 803 O O . VAL A 1 100 ? -8.748 14.285 4.592 1.00 73.00 100 VAL A O 1
ATOM 806 N N . CYS A 1 101 ? -9.064 12.082 4.977 1.00 59.25 101 CYS A N 1
ATOM 807 C CA . CYS A 1 101 ? -9.961 12.228 6.120 1.00 59.25 101 CYS A CA 1
ATOM 808 C C . CYS A 1 101 ? -9.246 12.813 7.354 1.00 59.25 101 CYS A C 1
ATOM 810 O O . CYS A 1 101 ? -9.973 13.454 8.138 1.00 59.25 101 CYS A O 1
#

InterPro domains:
  IPR003959 ATPase, AAA-type, core [PF00004] (19-52)
  IPR003960 ATPase, AAA-type, conserved site [PS00674] (24-43)
  IPR027417 P-loop containing nucleoside triphosphate hydrolase [G3DSA:3.40.50.300] (15-53)
  IPR027417 P-loop containing nucleoside triphosphate hydrolase [SSF52540] (20-98)
  IPR050304 Microtubule-severing AAA ATPase [PTHR23074] (15-101)

Organism: NCBI:txid97028

Sequence (101 aa):
MQRELQYCSSFPSEKGVGHNDQKVLVLAATNTPYALDQAIRRRFDKRIYIPLPDLKARQHMFKARAIFVHLGDTPHNLTESDFEHLARKTEGFSGSDISVC

Radius of gyration: 19.82 Å; chains: 1; bounding box: 53×30×45 Å